Protein AF-K1TU93-F1 (afdb_monomer_lite)

Organism: NCBI:txid408170

Secondary structure (DSSP, 8-state):
-----------HHHHHHHHHHHHHTTS--HHHHHHHHHHHHHHHHS-HHHHHHHHHHHHHHHHHHHHHHHHHHSTT------------------------------------

InterPro domains:
  IPR046085 Protein of unknown function DUF6103 [PF19598] (4-58)

Sequence (112 aa):
MAEKEIKITFAGEKLEALSFFLAEQGGKTVEELLKSHLDKSYEKNVPAQVRKFVESRMETLQETANQEQESQRTGGTRQQRASGRRSRETQNQEGQPREPVPETWKRQQKIR

Foldseek 3Di:
DDDDDDDDDDDPVVQVVVQVVCCVVPHDGPVNVVVVVVVVVCPVVPDPVVVVVVVVVVVVVVVVVVVVVVCVVPVPDPDDDDDDDDDDDDDDDDDDDDDDDDDDDPDDDDDD

Structure (mmCIF, N/CA/C/O backbone):
data_AF-K1TU93-F1
#
_entry.id   AF-K1TU93-F1
#
loop_
_atom_site.group_PDB
_atom_site.id
_atom_site.type_symbol
_atom_site.label_atom_id
_atom_site.label_alt_id
_atom_site.label_comp_id
_atom_site.label_asym_id
_atom_site.label_entity_id
_atom_site.label_seq_id
_atom_site.pdbx_PDB_ins_code
_atom_site.Cartn_x
_atom_site.Cartn_y
_atom_site.Cartn_z
_atom_site.occupancy
_atom_site.B_iso_or_equiv
_atom_site.auth_seq_id
_atom_site.auth_comp_id
_atom_site.auth_asym_id
_atom_site.auth_atom_id
_atom_site.pdbx_PDB_model_num
ATOM 1 N N . MET A 1 1 ? -1.992 -7.802 14.991 1.00 63.78 1 MET A N 1
ATOM 2 C CA . MET A 1 1 ? -2.664 -7.350 13.751 1.00 63.78 1 MET A CA 1
ATOM 3 C C . MET A 1 1 ? -2.685 -8.533 12.793 1.00 63.78 1 MET A C 1
ATOM 5 O O . MET A 1 1 ? -1.649 -9.163 12.651 1.00 63.78 1 MET A O 1
ATOM 9 N N . ALA A 1 2 ? -3.833 -8.920 12.231 1.00 69.19 2 ALA A N 1
ATOM 10 C CA . ALA A 1 2 ? -3.859 -10.028 11.274 1.00 69.19 2 ALA A CA 1
ATOM 11 C C . ALA A 1 2 ? -3.403 -9.507 9.907 1.00 69.19 2 ALA A C 1
ATOM 13 O O . ALA A 1 2 ? -4.128 -8.734 9.280 1.00 69.19 2 ALA A O 1
ATOM 14 N N . GLU A 1 3 ? -2.208 -9.896 9.473 1.00 76.44 3 GLU A N 1
ATOM 15 C CA . GLU A 1 3 ? -1.702 -9.542 8.149 1.00 76.44 3 GLU A CA 1
ATOM 16 C C . GLU A 1 3 ? -2.575 -10.193 7.068 1.00 76.44 3 GLU A C 1
ATOM 18 O O . GLU A 1 3 ? -3.023 -11.338 7.188 1.00 76.44 3 GLU A O 1
ATOM 23 N N . LYS A 1 4 ? -2.886 -9.418 6.030 1.00 86.88 4 LYS A N 1
ATOM 24 C CA . LYS A 1 4 ? -3.650 -9.866 4.867 1.00 86.88 4 LYS A CA 1
ATOM 25 C C . LYS A 1 4 ? -2.807 -9.610 3.628 1.00 86.88 4 LYS A C 1
ATOM 27 O O . LYS A 1 4 ? -2.344 -8.492 3.423 1.00 86.88 4 LYS A O 1
ATOM 32 N N . GLU A 1 5 ? -2.635 -10.637 2.807 1.00 90.19 5 GLU A N 1
ATOM 33 C CA . GLU A 1 5 ? -1.908 -10.545 1.543 1.00 90.19 5 GLU A CA 1
ATOM 34 C C . GLU A 1 5 ? -2.873 -10.331 0.375 1.00 90.19 5 GLU A C 1
ATOM 36 O O . GLU A 1 5 ? -3.930 -10.963 0.301 1.00 90.19 5 GLU A O 1
ATOM 41 N N . ILE A 1 6 ? -2.490 -9.460 -0.559 1.00 89.56 6 ILE A N 1
ATOM 42 C CA . ILE A 1 6 ? -3.220 -9.212 -1.804 1.00 89.56 6 ILE A CA 1
ATOM 43 C C . ILE A 1 6 ? -2.272 -9.515 -2.963 1.00 89.56 6 ILE A C 1
ATOM 45 O O . ILE A 1 6 ? -1.208 -8.909 -3.070 1.00 89.56 6 ILE A O 1
ATOM 49 N N . LYS A 1 7 ? -2.664 -10.441 -3.843 1.00 93.31 7 LYS A N 1
ATOM 50 C CA . LYS A 1 7 ? -1.949 -10.726 -5.094 1.00 93.31 7 LYS A CA 1
ATOM 51 C C . LYS A 1 7 ? -2.644 -10.014 -6.243 1.00 93.31 7 LYS A C 1
ATOM 53 O O . LYS A 1 7 ? -3.860 -10.120 -6.388 1.00 93.31 7 LYS A O 1
ATOM 58 N N . ILE A 1 8 ? -1.866 -9.319 -7.062 1.00 90.44 8 ILE A N 1
ATOM 59 C CA . ILE A 1 8 ? -2.358 -8.595 -8.232 1.00 90.44 8 ILE A CA 1
ATOM 60 C C . ILE A 1 8 ? -1.586 -9.029 -9.472 1.00 90.44 8 ILE A C 1
ATOM 62 O O . ILE A 1 8 ? -0.386 -9.285 -9.417 1.00 90.44 8 ILE A O 1
ATOM 66 N N . THR A 1 9 ? -2.281 -9.099 -10.599 1.00 94.06 9 THR A N 1
ATOM 67 C CA . THR A 1 9 ? -1.664 -9.270 -11.914 1.00 94.06 9 THR A CA 1
ATOM 68 C C . THR A 1 9 ? -1.547 -7.911 -12.582 1.00 94.06 9 THR A C 1
ATOM 70 O O . THR A 1 9 ? -2.537 -7.185 -12.688 1.00 94.06 9 THR A O 1
ATOM 73 N N . PHE A 1 10 ? -0.354 -7.575 -13.059 1.00 93.06 10 PHE A N 1
ATOM 74 C CA . PHE A 1 10 ? -0.076 -6.329 -13.762 1.00 93.06 10 PHE A CA 1
ATOM 75 C C . PHE A 1 10 ? 0.817 -6.613 -14.971 1.00 93.06 10 PHE A C 1
ATOM 77 O O . PHE A 1 10 ? 1.526 -7.617 -14.998 1.00 93.06 10 PHE A O 1
ATOM 84 N N . ALA A 1 11 ? 0.754 -5.763 -15.996 1.00 96.56 11 ALA A N 1
ATOM 85 C CA . ALA A 1 11 ? 1.560 -5.956 -17.198 1.00 96.56 11 ALA A CA 1
ATOM 86 C C . ALA A 1 11 ? 3.053 -5.791 -16.870 1.00 96.56 11 ALA A C 1
ATOM 88 O O . ALA A 1 11 ? 3.435 -4.760 -16.318 1.00 96.56 11 ALA A O 1
ATOM 89 N N . GLY A 1 12 ? 3.875 -6.780 -17.243 1.00 94.00 12 GLY A N 1
ATOM 90 C CA . GLY A 1 12 ? 5.305 -6.828 -16.907 1.00 94.00 12 GLY A CA 1
ATOM 91 C C . GLY A 1 12 ? 6.068 -5.576 -17.340 1.00 94.00 12 GLY A C 1
ATOM 92 O O . GLY A 1 12 ? 6.654 -4.906 -16.502 1.00 94.00 12 GLY A O 1
ATOM 93 N N . GLU A 1 13 ? 5.944 -5.173 -18.607 1.00 95.81 13 GLU A N 1
ATOM 94 C CA . GLU A 1 13 ? 6.619 -3.971 -19.132 1.00 95.81 13 GLU A CA 1
ATOM 95 C C . GLU A 1 13 ? 6.224 -2.688 -18.381 1.00 95.81 13 GLU A C 1
ATOM 97 O O . GLU A 1 13 ? 7.053 -1.819 -18.114 1.00 95.81 13 GLU A O 1
ATOM 102 N N . LYS A 1 14 ? 4.948 -2.568 -17.986 1.00 95.00 14 LYS A N 1
ATOM 103 C CA . LYS A 1 14 ? 4.475 -1.417 -17.203 1.00 95.00 14 LYS A CA 1
ATOM 104 C C . LYS A 1 14 ? 5.015 -1.450 -15.778 1.00 95.00 14 LYS A C 1
ATOM 106 O O . LYS A 1 14 ? 5.273 -0.389 -15.218 1.00 95.00 14 LYS A O 1
ATOM 111 N N . LEU A 1 15 ? 5.151 -2.642 -15.192 1.00 94.31 15 LEU A N 1
ATOM 112 C CA . LEU A 1 15 ? 5.740 -2.819 -13.869 1.00 94.31 15 LEU A CA 1
ATOM 113 C C . LEU A 1 15 ? 7.215 -2.433 -13.883 1.00 94.31 15 LEU A C 1
ATOM 115 O O . LEU A 1 15 ? 7.644 -1.689 -13.014 1.00 94.31 15 LEU A O 1
ATOM 119 N N . GLU A 1 16 ? 7.971 -2.905 -14.872 1.00 93.38 16 GLU A N 1
ATOM 120 C CA . GLU A 1 16 ? 9.396 -2.606 -15.012 1.00 93.38 16 GLU A CA 1
ATOM 121 C C . GLU A 1 16 ? 9.640 -1.110 -15.181 1.00 93.38 16 GLU A C 1
ATOM 123 O O . GLU A 1 16 ? 10.443 -0.535 -14.447 1.00 93.38 16 GLU A O 1
ATOM 128 N N . ALA A 1 17 ? 8.886 -0.457 -16.071 1.00 94.88 17 ALA A N 1
ATOM 129 C CA . ALA A 1 17 ? 8.954 0.990 -16.225 1.00 94.88 17 ALA A CA 1
ATOM 130 C C . ALA A 1 17 ? 8.622 1.700 -14.903 1.00 94.88 17 ALA A C 1
ATOM 132 O O . ALA A 1 17 ? 9.375 2.564 -14.459 1.00 94.88 17 ALA A O 1
ATOM 133 N N . LEU A 1 18 ? 7.528 1.313 -14.239 1.00 92.81 18 LEU A N 1
ATOM 134 C CA . LEU A 1 18 ? 7.130 1.905 -12.963 1.00 92.81 18 LEU A CA 1
ATOM 135 C C . LEU A 1 18 ? 8.221 1.741 -11.894 1.00 92.81 18 LEU A C 1
ATOM 137 O O . LEU A 1 18 ? 8.583 2.721 -11.249 1.00 92.81 18 LEU A O 1
ATOM 141 N N . SER A 1 19 ? 8.768 0.537 -11.734 1.00 91.25 19 SER A N 1
ATOM 142 C CA . SER A 1 19 ? 9.854 0.242 -10.796 1.00 91.25 19 SER A CA 1
ATOM 143 C C . SER A 1 19 ? 11.098 1.078 -11.089 1.00 91.25 19 SER A C 1
ATOM 145 O O . SER A 1 19 ? 11.682 1.638 -10.164 1.00 91.25 19 SER A O 1
ATOM 147 N N . PHE A 1 20 ? 11.468 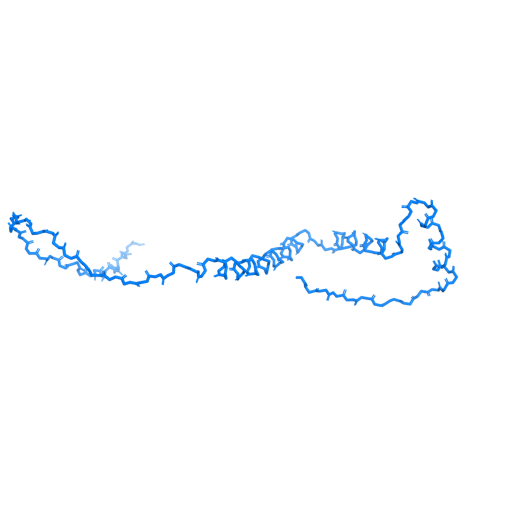1.220 -12.366 1.00 93.25 20 PHE A N 1
ATOM 148 C CA . PHE A 1 20 ? 12.603 2.039 -12.787 1.00 93.25 20 PHE A CA 1
ATOM 149 C C . PHE A 1 20 ? 12.418 3.509 -12.386 1.00 93.25 20 PHE A C 1
ATOM 151 O O . PHE A 1 20 ? 13.275 4.086 -11.718 1.00 93.25 20 PHE A O 1
ATOM 158 N N . PHE A 1 21 ? 11.262 4.100 -12.704 1.00 93.00 21 PHE A N 1
ATOM 159 C CA . PHE A 1 21 ? 10.975 5.488 -12.339 1.00 93.00 21 PHE A CA 1
ATOM 160 C C . PHE A 1 21 ? 10.911 5.702 -10.823 1.00 93.00 21 PHE A C 1
ATOM 162 O O . PHE A 1 21 ? 11.359 6.738 -10.340 1.00 93.00 21 PHE A O 1
ATOM 169 N N . LEU A 1 22 ? 10.364 4.757 -10.053 1.00 92.06 22 LEU A N 1
ATOM 170 C CA . LEU A 1 22 ? 10.273 4.896 -8.596 1.00 92.06 22 LEU A CA 1
ATOM 171 C C . LEU A 1 22 ? 11.634 4.778 -7.900 1.00 92.06 22 LEU A C 1
ATOM 173 O O . LEU A 1 22 ? 11.875 5.494 -6.923 1.00 92.06 22 LEU A O 1
ATOM 177 N N . ALA A 1 23 ? 12.524 3.930 -8.422 1.00 88.06 23 ALA A N 1
ATOM 178 C CA . ALA A 1 23 ? 13.898 3.836 -7.947 1.00 88.06 23 ALA A CA 1
ATOM 179 C C . ALA A 1 23 ? 14.646 5.162 -8.169 1.00 88.06 23 ALA A C 1
ATOM 181 O O . ALA A 1 23 ? 15.245 5.693 -7.232 1.00 88.06 23 ALA A O 1
ATOM 182 N N . GLU A 1 24 ? 14.522 5.743 -9.366 1.00 86.50 24 GLU A N 1
ATOM 183 C CA . GLU A 1 24 ? 15.136 7.024 -9.745 1.00 86.50 24 GLU A CA 1
ATOM 184 C C . GLU A 1 24 ? 14.584 8.211 -8.923 1.00 86.50 24 GLU A C 1
ATOM 186 O O . GLU A 1 24 ? 15.324 9.091 -8.495 1.00 86.50 24 GLU A O 1
ATOM 191 N N . GLN A 1 25 ? 13.274 8.234 -8.655 1.00 80.00 25 GLN A N 1
ATOM 192 C CA . GLN A 1 25 ? 12.565 9.362 -8.023 1.00 80.00 25 GLN A CA 1
ATOM 193 C C . GLN A 1 25 ? 12.667 9.404 -6.485 1.00 80.00 25 GLN A C 1
ATOM 195 O O . GLN A 1 25 ? 11.976 10.198 -5.840 1.00 80.00 25 GLN A O 1
ATOM 200 N N . GLY A 1 26 ? 13.502 8.560 -5.874 1.00 70.06 26 GLY A N 1
ATOM 201 C CA . GLY A 1 26 ? 13.736 8.575 -4.426 1.00 70.06 26 GLY A CA 1
ATOM 202 C C . GLY A 1 26 ? 13.601 7.223 -3.736 1.00 70.06 26 GLY A C 1
ATOM 203 O O . GLY A 1 26 ? 13.133 7.182 -2.600 1.00 70.06 26 GLY A O 1
ATOM 204 N N . GLY A 1 27 ? 13.986 6.132 -4.409 1.00 77.00 27 GLY A N 1
ATOM 205 C CA . GLY A 1 27 ? 14.136 4.813 -3.786 1.00 77.00 27 GLY A CA 1
ATOM 206 C C . GLY A 1 27 ? 12.838 4.186 -3.280 1.00 77.00 27 GLY A C 1
ATOM 207 O O . GLY A 1 27 ? 12.882 3.345 -2.386 1.00 77.00 27 GLY A O 1
ATOM 208 N N . LYS A 1 28 ? 11.686 4.598 -3.819 1.00 87.81 28 LYS A N 1
ATOM 209 C CA . LYS A 1 28 ? 10.394 4.014 -3.446 1.00 87.81 28 LYS A CA 1
ATOM 210 C C . LYS A 1 28 ? 10.204 2.690 -4.164 1.00 87.81 28 LYS A C 1
ATOM 212 O O . LYS A 1 28 ? 10.548 2.548 -5.334 1.00 87.81 28 LYS A O 1
ATOM 217 N N . THR A 1 29 ? 9.589 1.744 -3.478 1.00 91.75 29 THR A N 1
ATOM 218 C CA . THR A 1 29 ? 9.171 0.474 -4.075 1.00 91.75 29 THR A CA 1
ATOM 219 C C . THR A 1 29 ? 7.739 0.563 -4.604 1.00 91.75 29 THR A C 1
ATOM 221 O O . THR A 1 29 ? 6.942 1.413 -4.185 1.00 91.75 29 THR A O 1
ATOM 224 N N . VAL A 1 30 ? 7.387 -0.320 -5.540 1.00 91.44 30 VAL A N 1
ATOM 225 C CA . VAL A 1 30 ? 6.010 -0.412 -6.052 1.00 91.44 30 VAL A CA 1
ATOM 226 C C . VAL A 1 30 ? 5.054 -0.792 -4.918 1.00 91.44 30 VAL A C 1
ATOM 228 O O . VAL A 1 30 ? 3.942 -0.275 -4.835 1.00 91.44 30 VAL A O 1
ATOM 231 N N . GLU A 1 31 ? 5.502 -1.636 -3.994 1.00 90.56 31 GLU A N 1
ATOM 232 C CA . GLU A 1 31 ? 4.761 -2.083 -2.823 1.00 90.56 31 GLU A CA 1
ATOM 233 C C . GLU A 1 31 ? 4.406 -0.921 -1.893 1.00 90.56 31 GLU A C 1
ATOM 235 O O . GLU A 1 31 ? 3.256 -0.801 -1.473 1.00 90.56 31 GLU A O 1
ATOM 240 N N . GLU A 1 32 ? 5.359 -0.041 -1.581 1.00 91.62 32 GLU A N 1
ATOM 241 C CA . GLU A 1 32 ? 5.108 1.149 -0.758 1.00 91.62 32 GLU A CA 1
ATOM 242 C C . GLU A 1 32 ? 4.136 2.116 -1.434 1.00 91.62 32 GLU A C 1
ATOM 244 O O . GLU A 1 32 ? 3.241 2.661 -0.779 1.00 91.62 32 GLU A O 1
ATOM 249 N N . LEU A 1 33 ? 4.272 2.303 -2.752 1.00 92.31 33 LEU A N 1
ATOM 250 C CA . LEU A 1 33 ? 3.345 3.122 -3.527 1.00 92.31 33 LEU A CA 1
ATOM 251 C C . LEU A 1 33 ? 1.918 2.562 -3.449 1.00 92.31 33 LEU A C 1
ATOM 253 O O . LEU A 1 33 ? 0.975 3.312 -3.181 1.00 92.31 33 LEU A O 1
ATOM 257 N N . LEU A 1 34 ? 1.761 1.253 -3.661 1.00 93.38 34 LEU A N 1
ATOM 258 C CA . LEU A 1 34 ? 0.465 0.579 -3.609 1.00 93.38 34 LEU A CA 1
ATOM 259 C C . LEU A 1 34 ? -0.136 0.617 -2.203 1.00 93.38 34 LEU A C 1
ATOM 261 O O . LEU A 1 34 ? -1.314 0.942 -2.072 1.00 93.38 34 LEU A O 1
ATOM 265 N N . LYS A 1 35 ? 0.663 0.379 -1.154 1.00 92.12 35 LYS A N 1
ATOM 266 C CA . LYS A 1 35 ? 0.228 0.519 0.248 1.00 92.12 35 LYS A CA 1
ATOM 267 C C . LYS A 1 35 ? -0.296 1.928 0.527 1.00 92.12 35 LYS A C 1
ATOM 269 O O . LYS A 1 35 ? -1.441 2.077 0.938 1.00 92.12 35 LYS A O 1
ATOM 274 N N . SER A 1 36 ? 0.469 2.965 0.173 1.00 93.50 36 SER A N 1
ATOM 275 C CA . SER A 1 36 ? 0.030 4.358 0.345 1.00 93.50 36 SER A CA 1
ATOM 276 C C . SER A 1 36 ? -1.262 4.664 -0.417 1.00 93.50 36 SER A C 1
ATOM 278 O O . SER A 1 36 ? -2.106 5.432 0.053 1.00 93.50 36 SER A O 1
ATOM 280 N N . HIS A 1 37 ? -1.435 4.090 -1.610 1.00 95.25 37 HIS A N 1
ATOM 281 C CA . HIS A 1 37 ? -2.658 4.275 -2.381 1.00 95.25 37 HIS A CA 1
ATOM 282 C C . HIS A 1 37 ? -3.859 3.555 -1.756 1.00 95.25 37 HIS A C 1
ATOM 284 O O . HIS A 1 37 ? -4.967 4.097 -1.786 1.00 95.25 37 HIS A O 1
ATOM 290 N N . LEU A 1 38 ? -3.652 2.378 -1.161 1.00 94.25 38 LEU A N 1
ATOM 291 C CA . LEU A 1 38 ? -4.679 1.655 -0.413 1.00 94.25 38 LEU A CA 1
ATOM 292 C C . LEU A 1 38 ? -5.101 2.422 0.841 1.00 94.25 38 LEU A C 1
ATOM 294 O O . LEU A 1 38 ? -6.300 2.601 1.038 1.00 94.25 38 LEU A O 1
ATOM 298 N N . ASP A 1 39 ? -4.156 2.962 1.612 1.00 93.31 39 ASP A N 1
ATOM 299 C CA . ASP A 1 39 ? -4.455 3.775 2.801 1.00 93.31 39 ASP A CA 1
ATOM 300 C C . ASP A 1 39 ? -5.297 5.002 2.428 1.00 93.31 39 ASP A C 1
ATOM 302 O O . ASP A 1 39 ? -6.379 5.234 2.969 1.00 93.31 39 ASP A O 1
ATOM 306 N N . LYS A 1 40 ? -4.870 5.743 1.396 1.00 96.75 40 LYS A N 1
ATOM 307 C CA . LYS A 1 40 ? -5.631 6.886 0.865 1.00 96.75 40 LYS A CA 1
ATOM 308 C C . LYS A 1 40 ? -7.014 6.475 0.367 1.00 96.75 40 LYS A C 1
ATOM 310 O O . LYS A 1 40 ? -7.975 7.228 0.519 1.00 96.75 40 LYS A O 1
ATOM 315 N N . SER A 1 41 ? -7.122 5.309 -0.265 1.00 95.81 41 SER A N 1
ATOM 316 C CA . SER A 1 41 ? -8.401 4.787 -0.745 1.00 95.81 41 SER A CA 1
ATOM 317 C C . SER A 1 41 ? -9.315 4.414 0.417 1.00 95.81 41 SER A C 1
ATOM 319 O O . SER A 1 41 ? -10.507 4.708 0.358 1.00 95.81 41 SER A O 1
ATOM 321 N N . TYR A 1 42 ? -8.778 3.839 1.490 1.00 94.62 42 TYR A N 1
ATOM 322 C CA . TYR A 1 42 ? -9.530 3.536 2.700 1.00 94.62 42 TYR A CA 1
ATOM 323 C C . TYR A 1 42 ? -10.102 4.812 3.320 1.00 94.62 42 TYR A C 1
ATOM 325 O O . TYR A 1 42 ? -11.306 4.898 3.540 1.00 94.62 42 TYR A O 1
ATOM 333 N N . GLU A 1 43 ? -9.291 5.851 3.508 1.00 94.75 43 GLU A N 1
ATOM 334 C CA . GLU A 1 43 ? -9.766 7.107 4.099 1.00 94.75 43 GLU A CA 1
ATOM 335 C C . GLU A 1 43 ? -10.850 7.810 3.279 1.00 94.75 43 GLU A C 1
ATOM 337 O O . GLU A 1 43 ? -11.766 8.408 3.851 1.00 94.75 43 GLU A O 1
ATOM 342 N N . LYS A 1 44 ? -10.738 7.746 1.946 1.00 96.69 44 LYS A N 1
ATOM 343 C CA . LYS A 1 44 ? -11.683 8.374 1.015 1.00 96.69 44 LYS A CA 1
ATOM 344 C C . LYS A 1 44 ? -13.008 7.627 0.919 1.00 96.69 44 LYS A C 1
ATOM 346 O O . LYS A 1 44 ? -14.046 8.268 0.802 1.00 96.69 44 LYS A O 1
ATOM 351 N N . ASN A 1 45 ? -12.972 6.294 0.930 1.00 95.88 45 ASN A N 1
ATOM 352 C CA . ASN A 1 45 ? -14.159 5.467 0.699 1.00 95.88 45 ASN A CA 1
ATOM 353 C C . ASN A 1 45 ? -14.836 5.012 1.997 1.00 95.88 45 ASN A C 1
ATOM 355 O O . ASN A 1 45 ? -16.020 4.679 1.981 1.00 95.88 45 ASN A O 1
ATOM 359 N N . VAL A 1 46 ? -14.114 4.994 3.120 1.00 96.19 46 VAL A N 1
ATOM 360 C CA . VAL A 1 46 ? -14.644 4.558 4.414 1.00 96.19 46 VAL A CA 1
ATOM 361 C C . VAL A 1 46 ? -14.995 5.775 5.278 1.00 96.19 46 VAL A C 1
ATOM 363 O O . VAL A 1 46 ? -14.109 6.557 5.650 1.00 96.19 46 VAL A O 1
ATOM 366 N N . PRO A 1 47 ? -16.279 5.946 5.654 1.00 97.19 47 PRO A N 1
ATOM 367 C CA . PRO A 1 47 ? -16.709 7.040 6.516 1.00 97.19 47 PRO A CA 1
ATOM 368 C C . PRO A 1 47 ? -15.936 7.091 7.837 1.00 97.19 47 PRO A C 1
ATOM 370 O O . PRO A 1 47 ? -15.611 6.059 8.425 1.00 97.19 47 PRO A O 1
ATOM 373 N N . ALA A 1 48 ? -15.701 8.301 8.354 1.00 95.19 48 ALA A N 1
ATOM 374 C CA . ALA A 1 48 ? -14.899 8.516 9.562 1.00 95.19 48 ALA A CA 1
ATOM 375 C C . ALA A 1 48 ? -15.407 7.727 10.785 1.00 95.19 48 ALA A C 1
ATOM 377 O O . ALA A 1 48 ? -14.607 7.224 11.566 1.00 95.19 48 ALA A O 1
ATOM 378 N N . GLN A 1 49 ? -16.727 7.572 10.938 1.00 95.00 49 GLN A N 1
ATOM 379 C CA . GLN A 1 49 ? -17.309 6.769 12.021 1.00 95.00 49 GLN A CA 1
ATOM 380 C C . GLN A 1 49 ? -16.911 5.290 11.923 1.00 95.00 49 GLN A C 1
ATOM 382 O O . GLN A 1 49 ? -16.594 4.672 12.936 1.00 95.00 49 GLN A O 1
ATOM 387 N N . VAL A 1 50 ? -16.894 4.732 10.709 1.00 96.00 50 VAL A N 1
ATOM 388 C CA . VAL A 1 50 ? -16.488 3.341 10.477 1.00 96.00 50 VAL A CA 1
ATOM 389 C C . VAL A 1 50 ? -14.991 3.183 10.729 1.00 96.00 50 VAL A C 1
ATOM 391 O O . VAL A 1 50 ? -14.596 2.212 11.364 1.00 96.00 50 VAL A O 1
ATOM 394 N N . ARG A 1 51 ? -14.166 4.160 10.327 1.00 94.69 51 ARG A N 1
ATOM 395 C CA . ARG A 1 51 ? -12.722 4.150 10.615 1.00 94.69 51 ARG A CA 1
ATOM 396 C C . ARG A 1 51 ? -12.430 4.113 12.112 1.00 94.69 51 ARG A C 1
ATOM 398 O O . ARG A 1 51 ? -11.751 3.197 12.557 1.00 94.69 51 ARG A O 1
ATOM 405 N N . LYS A 1 52 ? -13.050 5.008 12.886 1.00 93.94 52 LYS A N 1
ATOM 406 C CA . LYS A 1 52 ? -12.945 5.027 14.356 1.00 93.94 52 LYS A CA 1
ATOM 407 C C . LYS A 1 52 ? -13.396 3.713 14.990 1.00 93.94 52 LYS A C 1
ATOM 409 O O . LYS A 1 52 ? -12.776 3.226 15.929 1.00 93.94 52 LYS A O 1
ATOM 414 N N . PHE A 1 53 ? -14.477 3.124 14.477 1.00 93.81 53 PHE A N 1
ATOM 415 C CA . PHE A 1 53 ? -14.934 1.821 14.952 1.00 93.81 53 PHE A CA 1
ATOM 416 C C . PHE A 1 53 ? -13.893 0.726 14.682 1.00 93.81 53 PHE A C 1
ATOM 418 O O . PHE A 1 53 ? -13.579 -0.047 15.585 1.00 93.81 53 PHE A O 1
ATOM 425 N N . VAL A 1 54 ? -13.324 0.676 13.475 1.00 91.06 54 VAL A N 1
ATOM 426 C CA . VAL A 1 54 ? -12.247 -0.265 13.138 1.00 91.06 54 VAL A CA 1
ATOM 427 C C . VAL A 1 54 ? -11.035 -0.039 14.042 1.00 91.06 54 VAL A C 1
ATOM 429 O O . VAL A 1 54 ? -10.598 -0.993 14.672 1.00 91.06 54 VAL A O 1
ATOM 432 N N . GLU A 1 55 ? -10.560 1.199 14.189 1.00 86.88 55 GLU A N 1
ATOM 433 C CA . GLU A 1 55 ? -9.434 1.569 15.063 1.00 86.88 55 GLU A CA 1
ATOM 434 C C . GLU A 1 55 ? -9.656 1.104 16.508 1.00 86.88 55 GLU A C 1
ATOM 436 O O . GLU A 1 55 ? -8.801 0.414 17.057 1.00 86.88 55 GLU A O 1
ATOM 441 N N . SER A 1 56 ? -10.843 1.343 17.082 1.00 88.06 56 SER A N 1
ATOM 442 C CA . SER A 1 56 ? -11.171 0.893 18.446 1.00 88.06 56 SER A CA 1
ATOM 443 C C . SER A 1 56 ? -11.111 -0.633 18.612 1.00 88.06 56 SER A C 1
ATOM 445 O O . SER A 1 56 ? -10.686 -1.148 19.648 1.00 88.06 56 SER A O 1
ATOM 447 N N . ARG A 1 57 ? -11.473 -1.399 17.573 1.00 85.75 57 ARG A N 1
ATOM 448 C CA . ARG A 1 57 ? -11.311 -2.861 17.571 1.00 85.75 57 ARG A CA 1
ATOM 449 C C . ARG A 1 57 ? -9.853 -3.294 17.469 1.00 85.75 57 ARG A C 1
ATOM 451 O O . ARG A 1 57 ? -9.512 -4.365 17.959 1.00 85.75 57 ARG A O 1
ATOM 458 N N . MET A 1 58 ? -9.007 -2.517 16.803 1.00 78.69 58 MET A N 1
ATOM 459 C CA . MET A 1 58 ? -7.583 -2.829 16.687 1.00 78.69 58 MET A CA 1
ATOM 460 C C . MET A 1 58 ? -6.833 -2.498 17.979 1.00 78.69 58 MET A C 1
ATOM 462 O O . MET A 1 58 ? -6.003 -3.295 18.406 1.00 78.69 58 MET A O 1
ATOM 466 N N . GLU A 1 59 ? -7.181 -1.385 18.625 1.00 72.69 59 GLU A N 1
ATOM 467 C CA . GLU A 1 59 ? -6.610 -0.947 19.902 1.00 72.69 59 GLU A CA 1
ATOM 468 C C . GLU A 1 59 ? -6.945 -1.928 21.036 1.00 72.69 59 GLU A C 1
ATOM 470 O O . GLU A 1 59 ? -6.045 -2.436 21.699 1.00 72.69 59 GLU A O 1
ATOM 475 N N . THR A 1 60 ? -8.210 -2.339 21.161 1.00 70.56 60 THR A N 1
ATOM 476 C CA . THR A 1 60 ? -8.646 -3.338 22.163 1.00 70.56 60 THR A CA 1
ATOM 477 C C . THR A 1 60 ? -7.967 -4.711 22.005 1.00 70.56 60 THR A C 1
ATOM 479 O O . THR A 1 60 ? -7.648 -5.381 22.992 1.00 70.56 60 THR A O 1
ATOM 482 N N . LEU A 1 61 ? -7.689 -5.145 20.770 1.00 60.84 61 LEU A N 1
ATOM 483 C CA . LEU A 1 61 ? -6.916 -6.368 20.497 1.00 60.84 61 LEU A CA 1
ATOM 484 C C . LEU A 1 61 ? -5.424 -6.223 20.848 1.00 60.84 61 LEU A C 1
ATOM 486 O O . LEU A 1 61 ? -4.750 -7.219 21.106 1.00 60.84 61 LEU A O 1
ATOM 490 N N . GLN A 1 62 ? -4.894 -5.002 20.845 1.00 59.25 62 GLN A N 1
ATOM 491 C CA . GLN A 1 62 ? -3.504 -4.721 21.194 1.00 59.25 62 GLN A CA 1
ATOM 492 C C . GLN A 1 62 ? -3.314 -4.544 22.707 1.00 59.25 62 GLN A C 1
ATOM 494 O O . GLN A 1 62 ? -2.315 -5.011 23.252 1.00 59.25 62 GLN A O 1
ATOM 499 N N . GLU A 1 63 ? -4.282 -3.945 23.403 1.00 59.72 63 GLU A N 1
ATOM 500 C CA . GLU A 1 63 ? -4.299 -3.848 24.869 1.00 59.72 63 GLU A CA 1
ATOM 501 C C . GLU A 1 63 ? -4.390 -5.227 25.536 1.00 59.72 63 GLU A C 1
ATOM 503 O O . GLU A 1 63 ? -3.680 -5.496 26.503 1.00 59.72 63 GLU A O 1
ATOM 508 N N . THR A 1 64 ? -5.204 -6.135 24.989 1.00 58.50 64 THR A N 1
ATOM 509 C CA . THR A 1 64 ? -5.302 -7.524 25.476 1.00 58.50 64 THR A CA 1
ATOM 510 C C . THR A 1 64 ? -4.006 -8.312 25.262 1.00 58.50 64 THR A C 1
ATOM 512 O O . THR A 1 64 ? -3.567 -9.014 26.171 1.00 58.50 64 THR A O 1
ATOM 515 N N . ALA A 1 65 ? -3.332 -8.136 24.120 1.00 56.78 65 ALA A N 1
ATOM 516 C CA . ALA A 1 65 ? -2.020 -8.742 23.874 1.00 56.78 65 ALA A CA 1
ATOM 517 C C . ALA A 1 65 ? -0.925 -8.205 24.821 1.00 56.78 65 ALA A C 1
ATOM 519 O O . ALA A 1 65 ? -0.077 -8.968 25.283 1.00 56.78 65 ALA A O 1
ATOM 520 N N . ASN A 1 66 ? -0.953 -6.908 25.150 1.00 57.84 66 ASN A N 1
ATOM 521 C CA . ASN A 1 66 ? -0.002 -6.304 26.090 1.00 57.84 66 ASN A CA 1
ATOM 522 C C . ASN A 1 66 ? -0.271 -6.697 27.554 1.00 57.84 66 ASN A C 1
ATOM 524 O O . ASN A 1 66 ? 0.682 -6.958 28.288 1.00 57.84 66 ASN A O 1
ATOM 528 N N . GLN A 1 67 ? -1.535 -6.807 27.985 1.00 57.38 67 GLN A N 1
ATOM 529 C CA . GLN A 1 67 ? -1.866 -7.272 29.342 1.00 57.38 67 GLN A CA 1
ATOM 530 C C . GLN A 1 67 ? -1.410 -8.716 29.591 1.00 57.38 67 GLN A C 1
ATOM 532 O O . GLN A 1 67 ? -0.960 -9.036 30.691 1.00 57.38 67 GLN A O 1
ATOM 537 N N . GLU A 1 68 ? -1.453 -9.584 28.577 1.00 54.09 68 GLU A N 1
ATOM 538 C CA . GLU A 1 68 ? -0.959 -10.959 28.703 1.00 54.09 68 GLU A CA 1
ATOM 539 C C . GLU A 1 68 ? 0.575 -11.009 28.866 1.00 54.09 68 GLU A C 1
ATOM 541 O O . GLU A 1 68 ? 1.092 -11.792 29.665 1.00 54.09 68 GLU A O 1
ATOM 546 N N . GLN A 1 69 ? 1.315 -10.111 28.201 1.00 52.69 69 GLN A N 1
ATOM 547 C CA . GLN A 1 69 ? 2.769 -9.986 28.37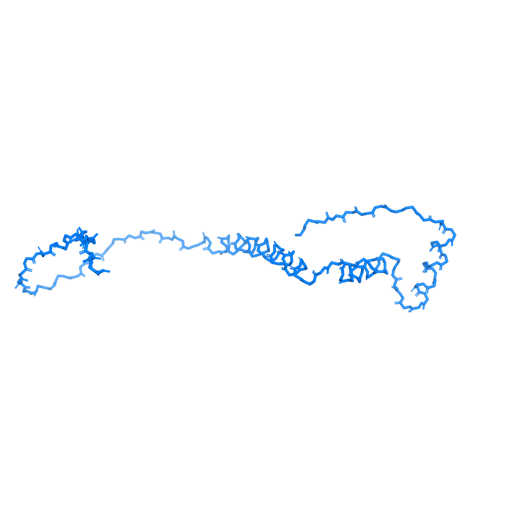2 1.00 52.69 69 GLN A CA 1
ATOM 548 C C . GLN A 1 69 ? 3.170 -9.334 29.708 1.00 52.69 69 GLN A C 1
ATOM 550 O O . GLN A 1 69 ? 4.166 -9.740 30.316 1.00 52.69 69 GLN A O 1
ATOM 555 N N . GLU A 1 70 ? 2.405 -8.360 30.208 1.00 52.78 70 GLU A N 1
ATOM 556 C CA . GLU A 1 70 ? 2.656 -7.738 31.516 1.00 52.78 70 GLU A CA 1
ATOM 557 C C . GLU A 1 70 ? 2.319 -8.687 32.680 1.00 52.78 70 GLU A C 1
ATOM 559 O O . GLU A 1 70 ? 3.070 -8.775 33.660 1.00 52.78 70 GLU A O 1
ATOM 564 N N . SER A 1 71 ? 1.260 -9.491 32.539 1.00 53.34 71 SER A N 1
ATOM 565 C CA . SER A 1 71 ? 0.882 -10.501 33.533 1.00 53.34 71 SER A CA 1
ATOM 566 C C . SER A 1 71 ? 1.890 -11.660 33.615 1.00 53.34 71 SER A C 1
ATOM 568 O O . SER A 1 71 ? 1.998 -12.297 34.664 1.00 53.34 71 SER A O 1
ATOM 570 N N . GLN A 1 72 ? 2.677 -11.913 32.560 1.00 53.28 72 GLN A N 1
ATOM 571 C CA . GLN A 1 72 ? 3.791 -12.873 32.589 1.00 53.28 72 GLN A CA 1
ATOM 572 C C . GLN A 1 72 ? 5.076 -12.301 33.209 1.00 53.28 72 GLN A C 1
ATOM 574 O O . GLN A 1 72 ? 5.865 -13.059 33.771 1.00 53.28 72 GLN A O 1
ATOM 579 N N . ARG A 1 73 ? 5.293 -10.978 33.172 1.00 51.84 73 ARG A N 1
ATOM 580 C CA . ARG A 1 73 ? 6.462 -10.336 33.811 1.00 51.84 73 ARG A CA 1
ATOM 581 C C . ARG A 1 73 ? 6.260 -10.039 35.298 1.00 51.84 73 ARG A C 1
ATOM 583 O O . ARG A 1 73 ? 7.238 -9.953 36.034 1.00 51.84 73 ARG A O 1
ATOM 590 N N . THR A 1 74 ? 5.014 -9.932 35.755 1.00 50.50 74 THR A N 1
ATOM 591 C CA . THR A 1 74 ? 4.671 -9.653 37.164 1.00 50.50 74 THR A CA 1
ATOM 592 C C . THR A 1 74 ? 4.149 -10.876 37.932 1.00 50.50 74 THR A C 1
ATOM 594 O O . THR A 1 74 ? 3.928 -10.803 39.140 1.00 50.50 74 THR A O 1
ATOM 597 N N . GLY A 1 75 ? 4.053 -12.047 37.288 1.00 48.84 75 GLY A N 1
ATOM 598 C CA . GLY A 1 75 ? 3.680 -13.330 37.908 1.00 48.84 75 GLY A CA 1
ATOM 599 C C . GLY A 1 75 ? 4.746 -13.962 38.821 1.00 48.84 75 GLY A C 1
ATOM 600 O O . GLY A 1 75 ? 4.671 -15.152 39.118 1.00 48.84 75 GLY A O 1
ATOM 601 N N . GLY A 1 76 ? 5.748 -13.191 39.248 1.00 47.19 76 GLY A N 1
ATOM 602 C CA . GLY A 1 76 ? 6.934 -13.663 39.961 1.00 47.19 76 GLY A CA 1
ATOM 603 C C . GLY A 1 76 ? 7.046 -13.259 41.430 1.00 47.19 76 GLY A C 1
ATOM 604 O O . GLY A 1 76 ? 8.127 -13.412 41.977 1.00 47.19 76 GLY A O 1
ATOM 605 N N . THR A 1 77 ? 5.998 -12.757 42.098 1.00 51.31 77 THR A N 1
ATOM 606 C CA . THR A 1 77 ? 6.087 -12.498 43.554 1.00 51.31 77 THR A CA 1
ATOM 607 C C . THR A 1 77 ? 4.762 -12.689 44.291 1.00 51.31 77 THR A C 1
ATOM 609 O O . THR A 1 77 ? 4.342 -11.859 45.091 1.00 51.31 77 THR A O 1
ATOM 612 N N . 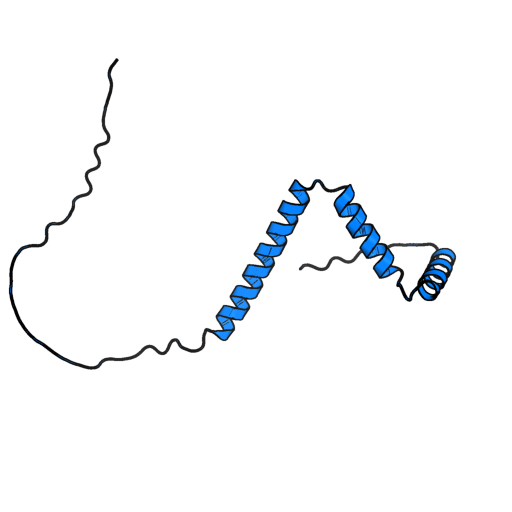ARG A 1 78 ? 4.088 -13.825 44.079 1.00 54.25 78 ARG A N 1
ATOM 613 C CA . ARG A 1 78 ? 3.068 -14.309 45.026 1.00 54.25 78 ARG A CA 1
ATOM 614 C C . ARG A 1 78 ? 3.691 -15.325 45.979 1.00 54.25 78 ARG A C 1
ATOM 616 O O . ARG A 1 78 ? 3.367 -16.508 45.934 1.00 54.25 78 ARG A O 1
ATOM 623 N N . GLN A 1 79 ? 4.574 -14.864 46.864 1.00 47.84 79 GLN A N 1
ATOM 624 C CA . GLN A 1 79 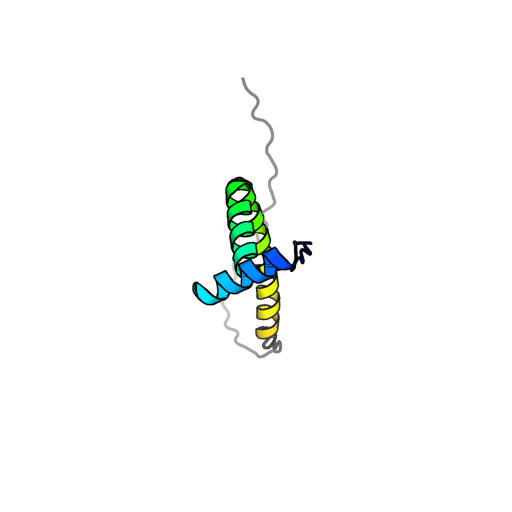? 5.005 -15.670 48.004 1.00 47.84 79 GLN A CA 1
ATOM 625 C C . GLN A 1 79 ? 4.027 -15.450 49.160 1.00 47.84 79 GLN A C 1
ATOM 627 O O . GLN A 1 79 ? 4.126 -14.518 49.952 1.00 47.84 79 GLN A O 1
ATOM 632 N N . GLN A 1 80 ? 3.021 -16.320 49.204 1.00 54.34 80 GLN A N 1
ATOM 633 C CA . GLN A 1 80 ? 2.280 -16.593 50.427 1.00 54.34 80 GLN A CA 1
ATOM 634 C C . GLN A 1 80 ? 3.202 -17.254 51.463 1.00 54.34 80 GLN A C 1
ATOM 636 O O . GLN A 1 80 ? 4.098 -18.009 51.085 1.00 54.34 80 GLN A O 1
ATOM 641 N N . ARG A 1 81 ? 2.807 -17.097 52.740 1.00 44.50 81 ARG A N 1
ATOM 642 C CA . ARG A 1 81 ? 3.214 -17.818 53.974 1.00 44.50 81 ARG A CA 1
ATOM 643 C C . ARG A 1 81 ? 4.261 -17.060 54.807 1.00 44.50 81 ARG A C 1
ATOM 645 O O . ARG A 1 81 ? 5.245 -16.595 54.266 1.00 44.50 81 ARG A O 1
ATOM 652 N N . ALA A 1 82 ? 4.147 -16.924 56.129 1.00 41.34 82 ALA A N 1
ATOM 653 C CA . ALA A 1 82 ? 3.179 -17.422 57.105 1.00 41.34 82 ALA A CA 1
ATOM 654 C C . ALA A 1 82 ? 3.383 -16.703 58.458 1.00 41.34 82 ALA A C 1
ATOM 656 O O . ALA A 1 82 ? 4.489 -16.287 58.773 1.00 41.34 82 ALA A O 1
ATOM 657 N N . SER A 1 83 ? 2.309 -16.654 59.257 1.00 51.31 83 SER A N 1
ATOM 658 C CA . SER A 1 83 ? 2.279 -16.883 60.715 1.00 51.31 83 SER A CA 1
ATOM 659 C C . SER A 1 83 ? 3.382 -16.267 61.595 1.00 51.31 83 SER A C 1
ATOM 661 O O . SER A 1 83 ? 4.482 -16.807 61.683 1.00 51.31 83 SER A O 1
ATOM 663 N N . GLY A 1 84 ? 3.020 -15.292 62.442 1.00 39.56 84 GLY A N 1
ATOM 664 C CA . GLY A 1 84 ? 3.882 -14.926 63.570 1.00 39.56 84 GLY A CA 1
ATOM 665 C C . GLY A 1 84 ? 3.400 -13.800 64.487 1.00 39.56 84 GLY A C 1
ATOM 666 O O . GLY A 1 84 ? 3.903 -12.698 64.394 1.00 39.56 84 GLY A O 1
ATOM 667 N N . ARG A 1 85 ? 2.523 -14.142 65.444 1.00 43.50 85 ARG A N 1
ATOM 668 C CA . ARG A 1 85 ? 2.537 -13.692 66.859 1.00 43.50 85 ARG A CA 1
ATOM 669 C C . ARG A 1 85 ? 2.436 -12.187 67.233 1.00 43.50 85 ARG A C 1
ATOM 671 O O . ARG A 1 85 ? 3.403 -11.455 67.123 1.00 43.50 85 ARG A O 1
ATOM 678 N N . ARG A 1 86 ? 1.367 -11.913 68.014 1.00 43.50 86 ARG A N 1
ATOM 679 C CA . ARG A 1 86 ? 1.323 -11.164 69.307 1.00 43.50 86 ARG A CA 1
ATOM 680 C C . ARG A 1 86 ? 1.529 -9.635 69.193 1.00 43.50 86 ARG A C 1
ATOM 682 O O . ARG A 1 86 ? 2.572 -9.174 68.777 1.00 43.50 86 ARG A O 1
ATOM 689 N N . SER A 1 87 ? 0.560 -8.807 69.575 1.00 39.75 87 SER A N 1
ATOM 690 C CA . SER A 1 87 ? 0.309 -8.545 70.994 1.00 39.75 87 SER A CA 1
ATOM 691 C C . SER A 1 87 ? -1.132 -8.173 71.325 1.00 39.75 87 SER A C 1
ATOM 693 O O . SER A 1 87 ? -1.842 -7.503 70.587 1.00 39.75 87 SER A O 1
ATOM 695 N N . ARG A 1 88 ? -1.514 -8.679 72.491 1.00 41.88 88 ARG A N 1
ATOM 696 C CA . ARG A 1 88 ? -2.756 -8.496 73.224 1.00 41.88 88 ARG A CA 1
ATOM 697 C C . ARG A 1 88 ? -2.604 -7.209 74.035 1.00 41.88 88 ARG A C 1
ATOM 699 O O . ARG A 1 88 ? -1.746 -7.191 74.907 1.00 41.88 88 ARG A O 1
ATOM 706 N N . GLU A 1 89 ? -3.445 -6.208 73.807 1.00 38.12 89 GLU A N 1
ATOM 707 C CA . GLU A 1 89 ? -3.788 -5.245 74.852 1.00 38.12 89 GLU A CA 1
ATOM 708 C C . GLU A 1 89 ? -5.298 -5.005 74.826 1.00 38.12 89 GLU A C 1
ATOM 710 O O . GLU A 1 89 ? -5.911 -4.677 73.815 1.00 38.12 89 GLU A O 1
ATOM 715 N N . THR A 1 90 ? -5.892 -5.357 75.953 1.00 40.28 90 THR A N 1
ATOM 716 C CA . THR A 1 90 ? -7.295 -5.271 76.333 1.00 40.28 90 THR A CA 1
ATOM 717 C C . THR A 1 90 ? -7.705 -3.825 76.574 1.00 40.28 90 THR A C 1
ATOM 719 O O . THR A 1 90 ? -7.052 -3.195 77.396 1.00 40.28 90 THR A O 1
ATOM 722 N N . GLN A 1 91 ? -8.851 -3.371 76.050 1.00 37.62 91 GLN A N 1
ATOM 723 C CA . GLN A 1 91 ? -9.885 -2.780 76.910 1.00 37.62 91 GLN A CA 1
ATOM 724 C C . GLN A 1 91 ? -11.211 -2.483 76.197 1.00 37.62 91 GLN A C 1
ATOM 726 O O . GLN A 1 91 ? -11.248 -1.897 75.124 1.00 37.62 91 GLN A O 1
ATOM 731 N N . ASN A 1 92 ? -12.270 -2.800 76.941 1.00 38.06 92 ASN A N 1
ATOM 732 C CA . ASN A 1 92 ? -13.620 -2.243 76.922 1.00 38.06 92 ASN A CA 1
ATOM 733 C C . ASN A 1 92 ? -14.650 -2.816 75.938 1.00 38.06 92 ASN A C 1
ATOM 735 O O . ASN A 1 92 ? -14.699 -2.540 74.746 1.00 38.06 92 ASN A O 1
ATOM 739 N N . GLN A 1 93 ? -15.499 -3.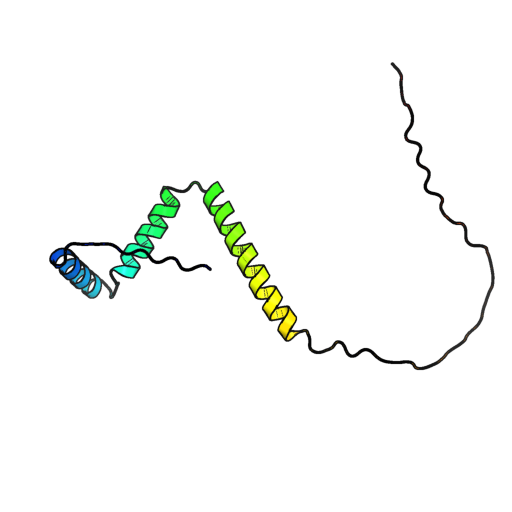634 76.564 1.00 43.94 93 GLN A N 1
ATOM 740 C CA . GLN A 1 93 ? -16.836 -4.031 76.164 1.00 43.94 93 GLN A CA 1
ATOM 741 C C . GLN A 1 93 ? -17.712 -2.789 75.986 1.00 43.94 93 GLN A C 1
ATOM 743 O O . GLN A 1 93 ? -17.681 -1.931 76.857 1.00 43.94 93 GLN A O 1
ATOM 748 N N . GLU A 1 94 ? -18.536 -2.765 74.938 1.00 36.69 94 GLU A N 1
ATOM 749 C CA . GLU A 1 94 ? -19.945 -2.353 75.002 1.00 36.69 94 GLU A CA 1
ATOM 750 C C . GLU A 1 94 ? -20.639 -2.613 73.647 1.00 36.69 94 GLU A C 1
ATOM 752 O O . GLU A 1 94 ? -20.138 -2.226 72.597 1.00 36.69 94 GLU A O 1
ATOM 757 N N . GLY A 1 95 ? -21.809 -3.265 73.683 1.00 37.19 95 GLY A N 1
ATOM 758 C CA . GLY A 1 95 ? -22.891 -3.026 72.714 1.00 37.19 95 GLY A CA 1
ATOM 759 C C . GLY A 1 95 ? -22.970 -3.869 71.428 1.00 37.19 95 GLY A C 1
ATOM 760 O O . GLY A 1 95 ? -22.508 -3.448 70.381 1.00 37.19 95 GLY A O 1
ATOM 761 N N . GLN A 1 96 ? -23.658 -5.016 71.520 1.00 37.78 96 GLN A N 1
ATOM 762 C CA . GLN A 1 96 ? -24.546 -5.686 70.535 1.00 37.78 96 GLN A CA 1
ATOM 763 C C . GLN A 1 96 ? -24.444 -5.373 69.012 1.00 37.78 96 GLN A C 1
ATOM 765 O O . GLN A 1 96 ? -24.602 -4.223 68.602 1.00 37.78 96 GLN A O 1
ATOM 770 N N . PRO A 1 97 ? -24.398 -6.398 68.129 1.00 41.56 97 PRO A N 1
ATOM 771 C CA . PRO A 1 97 ? -24.515 -6.199 66.685 1.00 41.56 97 PRO A CA 1
ATOM 772 C C . PRO A 1 97 ? -25.987 -6.016 66.269 1.00 41.56 97 PRO A C 1
ATOM 774 O O . PRO A 1 97 ? -26.814 -6.902 66.479 1.00 41.56 97 PRO A O 1
ATOM 777 N N . ARG A 1 98 ? -26.326 -4.875 65.653 1.00 42.56 98 ARG A N 1
ATOM 778 C CA . ARG A 1 98 ? -27.575 -4.714 64.888 1.00 42.56 98 ARG A CA 1
ATOM 779 C C . ARG A 1 98 ? -27.317 -5.070 63.426 1.00 42.56 98 ARG A C 1
ATOM 781 O O . ARG A 1 98 ? -26.570 -4.375 62.742 1.00 42.56 98 ARG A O 1
ATOM 788 N N . GLU A 1 99 ? -27.950 -6.140 62.960 1.00 46.38 99 GLU A N 1
ATOM 789 C CA . GLU A 1 99 ? -28.100 -6.453 61.537 1.00 46.38 99 GLU A CA 1
ATOM 790 C C . GLU A 1 99 ? -28.957 -5.374 60.847 1.00 46.38 99 GLU A C 1
ATOM 792 O O . GLU A 1 99 ? -30.018 -5.022 61.369 1.00 46.38 99 GLU A O 1
ATOM 797 N N . PRO A 1 100 ? -28.573 -4.856 59.668 1.00 51.09 100 PRO A N 1
ATOM 798 C CA . PRO A 1 100 ? -29.507 -4.140 58.814 1.00 51.09 100 PRO A CA 1
ATOM 799 C C . PRO A 1 100 ? -30.252 -5.129 57.902 1.00 51.09 100 PRO A C 1
ATOM 801 O O . PRO A 1 100 ? -29.687 -5.724 56.986 1.00 51.09 100 PRO A O 1
ATOM 804 N N . VAL A 1 101 ? -31.548 -5.284 58.164 1.00 50.66 101 VAL A N 1
ATOM 805 C CA . VAL A 1 101 ? -32.524 -5.986 57.317 1.00 50.66 101 VAL A CA 1
ATOM 806 C C . VAL A 1 101 ? -32.759 -5.163 56.033 1.00 50.66 101 VAL A C 1
ATOM 808 O O . VAL A 1 101 ? -32.922 -3.946 56.137 1.00 50.66 101 VAL A O 1
ATOM 811 N N . PRO A 1 102 ? -32.800 -5.753 54.822 1.00 47.25 102 PRO A N 1
ATOM 812 C CA . PRO A 1 102 ? -33.105 -5.002 53.606 1.00 47.25 102 PRO A CA 1
ATOM 813 C C . PRO A 1 102 ? -34.614 -4.735 53.498 1.00 47.25 102 PRO A C 1
ATOM 815 O O . PRO A 1 102 ? -35.409 -5.637 53.241 1.00 47.25 102 PRO A O 1
ATOM 818 N N . GLU A 1 103 ? -35.020 -3.478 53.678 1.00 52.09 103 GLU A N 1
ATOM 819 C CA . GLU A 1 103 ? -36.411 -3.043 53.533 1.00 52.09 103 GLU A CA 1
ATOM 820 C C . GLU A 1 103 ? -36.766 -2.819 52.052 1.00 52.09 103 GLU A C 1
ATOM 822 O O . GLU A 1 103 ? -36.525 -1.768 51.456 1.00 52.09 103 GLU A O 1
ATOM 827 N N . THR A 1 104 ? -37.371 -3.829 51.429 1.00 51.59 104 THR A N 1
ATOM 828 C CA . THR A 1 104 ? -38.066 -3.684 50.148 1.00 51.59 104 THR A CA 1
ATOM 829 C C . THR A 1 104 ? -39.478 -3.149 50.385 1.00 51.59 104 THR A C 1
ATOM 831 O O . THR A 1 104 ? -40.398 -3.919 50.659 1.00 51.59 104 THR A O 1
ATOM 834 N N . TRP A 1 105 ? -39.689 -1.842 50.229 1.00 44.00 105 TRP A N 1
ATOM 835 C CA . TRP A 1 105 ? -41.034 -1.268 50.114 1.00 44.00 105 TRP A CA 1
ATOM 836 C C . TRP A 1 105 ? -41.061 -0.084 49.136 1.00 44.00 105 TRP A C 1
ATOM 838 O O . TRP A 1 105 ? -41.170 1.077 49.494 1.00 44.00 105 TRP A O 1
ATOM 848 N N . LYS A 1 106 ? -41.031 -0.364 47.831 1.00 52.19 106 LYS A N 1
ATOM 849 C CA . LYS A 1 106 ? -41.627 0.560 46.853 1.00 52.19 106 LYS A CA 1
ATOM 850 C C . LYS A 1 106 ? -42.992 0.021 46.459 1.00 52.19 106 LYS A C 1
ATOM 852 O O . LYS A 1 106 ? -43.143 -0.666 45.454 1.00 52.19 106 LYS A O 1
ATOM 857 N N . ARG A 1 107 ? -43.995 0.329 47.284 1.00 48.44 107 ARG A N 1
ATOM 858 C CA . ARG A 1 107 ? -45.408 0.259 46.907 1.00 48.44 107 ARG A CA 1
ATOM 859 C C . ARG A 1 107 ? -46.012 1.655 46.970 1.00 48.44 107 ARG A C 1
ATOM 861 O O . ARG A 1 107 ? -46.010 2.281 48.017 1.00 48.44 107 ARG A O 1
ATOM 868 N N . GLN A 1 108 ? -46.617 2.025 45.844 1.00 45.75 108 GLN A N 1
ATOM 869 C CA . GLN A 1 108 ? -47.838 2.821 45.755 1.00 45.75 108 GLN A CA 1
ATOM 870 C C . GLN A 1 108 ? -47.728 4.296 46.175 1.00 45.75 108 GLN A C 1
ATOM 872 O O . GLN A 1 108 ? -48.016 4.672 47.305 1.00 45.75 108 GLN A O 1
ATOM 877 N N . GLN A 1 109 ? -47.472 5.151 45.188 1.00 45.53 109 GLN A N 1
ATOM 878 C CA . GLN A 1 109 ? -48.062 6.489 45.139 1.00 45.53 109 GLN A CA 1
ATOM 879 C C . GLN A 1 109 ? -48.944 6.528 43.888 1.00 45.53 109 GLN A C 1
ATOM 881 O O . GLN A 1 109 ? -48.499 6.804 42.778 1.00 45.53 109 GLN A O 1
ATOM 886 N N . LYS A 1 110 ? -50.196 6.114 44.088 1.00 54.53 110 LYS A N 1
ATOM 887 C CA . LYS A 1 110 ? -51.343 6.480 43.255 1.00 54.53 110 LYS A CA 1
ATOM 888 C C . LYS A 1 110 ? -51.872 7.809 43.801 1.00 54.53 110 LYS A C 1
ATOM 890 O O . LYS A 1 110 ? -51.761 7.994 45.006 1.00 54.53 110 LYS A O 1
ATOM 895 N N . ILE A 1 111 ? -52.452 8.638 42.925 1.00 54.47 111 ILE A N 1
ATOM 896 C CA . ILE A 1 111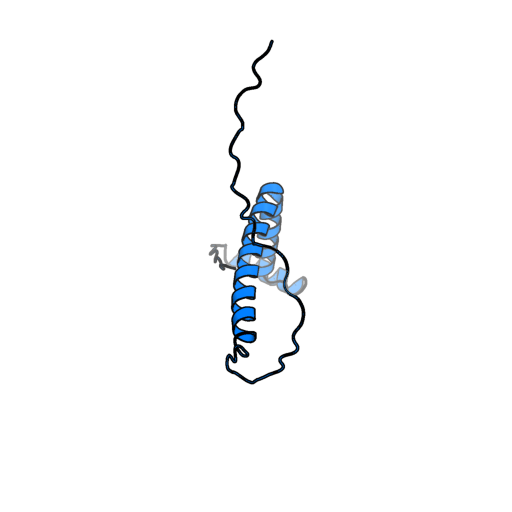 ? -53.184 9.922 43.095 1.00 54.47 111 ILE A CA 1
ATOM 897 C C . ILE A 1 111 ? -52.536 10.893 42.081 1.00 54.47 111 ILE A C 1
ATOM 899 O O . ILE A 1 111 ? -51.347 11.159 42.177 1.00 54.47 111 ILE A O 1
ATOM 903 N N . ARG A 1 112 ? -53.204 11.373 41.028 1.00 53.75 112 ARG A N 1
ATOM 904 C CA . ARG A 1 112 ? -54.575 11.883 40.925 1.00 53.75 112 ARG A CA 1
ATOM 905 C C . ARG A 1 112 ? -55.067 11.827 39.480 1.00 53.75 112 ARG A C 1
ATOM 907 O O . ARG A 1 112 ? -54.208 11.959 38.583 1.00 53.75 112 ARG A O 1
#

Radius of gyration: 33.71 Å; chains: 1; bounding box: 70×30×96 Å

pLDDT: mean 70.64, std 21.91, range [36.69, 97.19]